Protein AF-A0A7D9LHK8-F1 (afdb_monomer_lite)

Radius of gyration: 22.28 Å; chains: 1; bounding box: 53×24×71 Å

Sequence (139 aa):
NGAINDTHYLIVIPRVFRAGTTHNIGINIFGRIPCDVGLRLFDPINRGVIRQAWGHFQPNEAGMLELQVPEGLYKPRVLATVCGKTTEKTVGYEALSKKIFIQTDKPIYKPGQKVLIRIIFVNSQLHADGKKVSSVTVQ

Organism: Paramuricea clavata (NCBI:txid317549)

pLDDT: mean 88.14, std 9.21, range [43.16, 96.94]

Foldseek 3Di:
DDDQAQPDKDWDDDQEDEAQDKDKIKIAGAHADKWKKKKFKDAPPPDDTDWMWMDIDGHPDIDITITGHHADGDFIKMWMATRNDIDIDTHHYDHFDWDKDKDWPDPDDDPPDDIDIDIFTAGPVRDGPPDDDPDDDDD

Structure (mmCIF, N/CA/C/O backbone):
data_AF-A0A7D9LHK8-F1
#
_entry.id   AF-A0A7D9LHK8-F1
#
loop_
_atom_site.group_PDB
_atom_site.id
_atom_site.type_symbol
_atom_site.label_atom_id
_atom_site.label_alt_id
_atom_site.label_comp_id
_atom_site.label_asym_id
_atom_site.label_entity_id
_atom_site.label_seq_id
_atom_site.pdbx_PDB_ins_code
_atom_site.Cartn_x
_atom_site.Cartn_y
_atom_site.Cartn_z
_atom_site.occupancy
_atom_site.B_iso_or_equiv
_atom_site.auth_seq_id
_atom_site.auth_comp_id
_atom_site.auth_asym_id
_atom_site.auth_atom_id
_atom_site.pdbx_PDB_model_num
ATOM 1 N N . ASN A 1 1 ? 3.287 11.366 -35.696 1.00 43.16 1 ASN A N 1
ATOM 2 C CA . ASN A 1 1 ? 3.802 9.978 -35.710 1.00 43.16 1 ASN A CA 1
ATOM 3 C C . ASN A 1 1 ? 5.059 9.894 -34.857 1.00 43.16 1 ASN A C 1
ATOM 5 O O . ASN A 1 1 ? 6.154 10.008 -35.387 1.00 43.16 1 ASN A O 1
ATOM 9 N N . GLY A 1 2 ? 4.915 9.794 -33.533 1.00 55.34 2 GLY A N 1
ATOM 10 C CA . GLY A 1 2 ? 6.058 9.571 -32.643 1.00 55.34 2 GLY A CA 1
ATOM 11 C C . GLY A 1 2 ? 6.346 8.077 -32.587 1.00 55.34 2 GLY A C 1
ATOM 12 O O . GLY A 1 2 ? 5.509 7.327 -32.095 1.00 55.34 2 GLY A O 1
ATOM 13 N N . ALA A 1 3 ? 7.469 7.638 -33.152 1.00 66.88 3 ALA A N 1
ATOM 14 C CA . ALA A 1 3 ? 7.872 6.241 -33.076 1.00 66.88 3 ALA A CA 1
ATOM 15 C C . ALA A 1 3 ? 8.131 5.850 -31.611 1.00 66.88 3 ALA A C 1
ATOM 17 O O . ALA A 1 3 ? 8.738 6.602 -30.843 1.00 66.88 3 ALA A O 1
ATOM 18 N N . ILE A 1 4 ? 7.645 4.675 -31.219 1.00 70.56 4 ILE A N 1
ATOM 19 C CA . ILE A 1 4 ? 7.893 4.113 -29.896 1.00 70.56 4 ILE A CA 1
ATOM 20 C C . ILE A 1 4 ? 9.352 3.630 -29.859 1.00 70.56 4 ILE A C 1
ATOM 22 O O . ILE A 1 4 ? 9.685 2.579 -30.395 1.00 70.56 4 ILE A O 1
ATOM 26 N N . ASN A 1 5 ? 10.225 4.447 -29.268 1.00 77.31 5 ASN A N 1
ATOM 27 C CA . ASN A 1 5 ? 11.650 4.152 -29.072 1.00 77.31 5 ASN A CA 1
ATOM 28 C C . ASN A 1 5 ? 11.918 3.345 -27.787 1.00 77.31 5 ASN A C 1
ATOM 30 O O . ASN A 1 5 ? 11.116 3.411 -26.855 1.00 77.31 5 ASN A O 1
ATOM 34 N N . ASP A 1 6 ? 13.109 2.736 -27.697 1.00 80.00 6 ASP A N 1
ATOM 35 C CA . ASP A 1 6 ? 13.638 1.936 -26.562 1.00 80.00 6 ASP A CA 1
ATOM 36 C C . ASP A 1 6 ? 13.743 2.685 -25.215 1.00 80.00 6 ASP A C 1
ATOM 38 O O . ASP A 1 6 ? 14.234 2.162 -24.220 1.00 80.00 6 ASP A O 1
ATOM 42 N N . THR A 1 7 ? 13.322 3.948 -25.169 1.00 80.25 7 THR A N 1
ATOM 43 C CA . THR A 1 7 ? 13.340 4.790 -23.968 1.00 80.25 7 THR A CA 1
ATOM 44 C C . THR A 1 7 ? 11.956 5.063 -23.400 1.00 80.25 7 THR A C 1
ATOM 46 O O . THR A 1 7 ? 11.856 5.721 -22.364 1.00 80.25 7 THR A O 1
ATOM 49 N N . HIS A 1 8 ? 10.894 4.652 -24.094 1.00 91.00 8 HIS A N 1
ATOM 50 C CA . HIS A 1 8 ? 9.538 4.840 -23.605 1.00 91.00 8 HIS A CA 1
ATOM 51 C C . HIS A 1 8 ? 9.172 3.720 -22.644 1.00 91.00 8 HIS A C 1
ATOM 53 O O . HIS A 1 8 ? 9.450 2.548 -22.878 1.00 91.00 8 HIS A O 1
ATOM 59 N N . TYR A 1 9 ? 8.493 4.095 -21.572 1.00 93.62 9 TYR A N 1
ATOM 60 C CA . TYR A 1 9 ? 7.978 3.161 -20.591 1.00 93.62 9 TYR A CA 1
ATOM 61 C C . TYR A 1 9 ? 6.685 3.706 -19.990 1.00 93.62 9 TYR A C 1
ATOM 63 O O . TYR A 1 9 ? 6.436 4.914 -19.981 1.00 93.62 9 TYR A O 1
ATOM 71 N N . LEU A 1 10 ? 5.872 2.802 -19.463 1.00 93.56 10 LEU A N 1
ATOM 72 C CA . LEU A 1 10 ? 4.670 3.089 -18.704 1.00 93.56 10 LEU A CA 1
ATOM 73 C C . LEU A 1 10 ? 4.768 2.373 -17.359 1.00 93.56 10 LEU A C 1
ATOM 75 O O . LEU A 1 10 ? 4.882 1.152 -17.303 1.00 93.56 10 LEU A O 1
ATOM 79 N N . ILE A 1 11 ? 4.696 3.141 -16.275 1.00 95.00 11 ILE A N 1
ATOM 80 C CA . ILE A 1 11 ? 4.581 2.605 -14.918 1.00 95.00 11 ILE A CA 1
ATOM 81 C C . ILE A 1 11 ? 3.302 3.159 -14.302 1.00 95.00 11 ILE A C 1
ATOM 83 O O . ILE A 1 11 ? 3.107 4.377 -14.232 1.00 95.00 11 ILE A O 1
ATOM 87 N N . VAL A 1 12 ? 2.437 2.263 -13.835 1.00 94.88 12 VAL A N 1
ATOM 88 C CA . VAL A 1 12 ? 1.156 2.612 -13.218 1.00 94.88 12 VAL A CA 1
ATOM 89 C C . VAL A 1 12 ? 1.239 2.370 -11.717 1.00 94.88 12 VAL A C 1
ATOM 91 O O . VAL A 1 12 ? 1.305 1.233 -11.260 1.00 94.88 12 VAL A O 1
ATOM 94 N N . ILE A 1 13 ? 1.222 3.459 -10.947 1.00 93.69 13 ILE A N 1
ATOM 95 C CA . ILE A 1 13 ? 1.307 3.459 -9.480 1.00 93.69 13 ILE A CA 1
ATOM 96 C C . ILE A 1 13 ? 0.022 4.082 -8.920 1.00 93.69 13 ILE A C 1
ATOM 98 O O . ILE A 1 13 ? -0.439 5.091 -9.469 1.00 93.69 13 ILE A O 1
ATOM 102 N N . PRO A 1 14 ? -0.558 3.542 -7.832 1.00 92.75 14 PRO A N 1
ATOM 103 C CA . PRO A 1 14 ? -1.688 4.177 -7.168 1.00 92.75 14 PRO A CA 1
ATOM 104 C C . PRO A 1 14 ? -1.317 5.571 -6.654 1.00 92.75 14 PRO A C 1
ATOM 106 O O . PRO A 1 14 ? -0.193 5.846 -6.240 1.00 92.75 14 PRO A O 1
ATOM 109 N N . ARG A 1 15 ? -2.303 6.469 -6.635 1.00 92.69 15 ARG A N 1
ATOM 110 C CA . ARG A 1 15 ? -2.119 7.825 -6.103 1.00 92.69 15 ARG A CA 1
ATOM 111 C C . ARG A 1 15 ? -1.863 7.830 -4.593 1.00 92.69 15 ARG A C 1
ATOM 113 O O . ARG A 1 15 ? -1.220 8.752 -4.100 1.00 92.69 15 ARG A O 1
ATOM 120 N N . VAL A 1 16 ? -2.392 6.842 -3.875 1.00 92.75 16 VAL A N 1
ATOM 121 C CA . VAL A 1 16 ? -2.327 6.732 -2.416 1.00 92.75 16 VAL A CA 1
ATOM 122 C C . VAL A 1 16 ? -1.906 5.317 -2.047 1.00 92.75 16 VAL A C 1
ATOM 124 O O . VAL A 1 16 ? -2.529 4.356 -2.492 1.00 92.75 16 VAL A O 1
ATOM 127 N N . PHE A 1 17 ? -0.874 5.197 -1.217 1.00 92.00 17 PHE A N 1
ATOM 128 C CA . PHE A 1 17 ? -0.473 3.938 -0.608 1.00 92.00 17 PHE A CA 1
ATOM 129 C C . PHE A 1 17 ? -1.056 3.789 0.790 1.00 92.00 17 PHE A C 1
ATOM 131 O O . PHE A 1 17 ? -1.027 4.720 1.593 1.00 92.00 17 PHE A O 1
ATOM 138 N N . ARG A 1 18 ? -1.532 2.583 1.096 1.00 89.00 18 ARG A N 1
ATOM 139 C CA . ARG A 1 18 ? -2.016 2.219 2.426 1.00 89.00 18 ARG A CA 1
ATOM 140 C C . ARG A 1 18 ? -0.946 1.472 3.198 1.00 89.00 18 ARG A C 1
ATOM 142 O O . ARG A 1 18 ? -0.328 0.543 2.678 1.00 89.00 18 ARG A O 1
ATOM 149 N N . ALA A 1 19 ? -0.745 1.866 4.442 1.00 88.62 19 ALA A N 1
ATOM 150 C CA . ALA A 1 19 ? 0.192 1.216 5.340 1.00 88.62 19 ALA A CA 1
ATOM 151 C C . ALA A 1 19 ? -0.101 -0.289 5.487 1.00 88.62 19 ALA A C 1
ATOM 153 O O . ALA A 1 19 ? -1.260 -0.697 5.581 1.00 88.62 19 ALA A O 1
ATOM 154 N N . GLY A 1 20 ? 0.949 -1.109 5.516 1.00 85.12 20 GLY A N 1
ATOM 155 C CA . GLY A 1 20 ? 0.853 -2.553 5.742 1.00 85.12 20 GLY A CA 1
ATOM 156 C C . GLY A 1 20 ? 0.295 -3.352 4.561 1.00 85.12 20 GLY A C 1
ATOM 157 O O . GLY A 1 20 ? -0.140 -4.484 4.752 1.00 85.12 20 GLY A O 1
ATOM 158 N N . THR A 1 21 ? 0.274 -2.787 3.350 1.00 87.38 21 THR A N 1
ATOM 159 C CA . THR A 1 21 ? -0.256 -3.463 2.153 1.00 87.38 21 THR A CA 1
ATOM 160 C C . THR A 1 21 ? 0.816 -3.677 1.088 1.00 87.38 21 THR A C 1
ATOM 162 O O . THR A 1 21 ? 1.759 -2.893 0.971 1.00 87.38 21 THR A O 1
ATOM 165 N N . THR A 1 22 ? 0.662 -4.738 0.298 1.00 91.25 22 THR A N 1
ATOM 166 C CA . THR A 1 22 ? 1.473 -5.003 -0.898 1.00 91.25 22 THR A CA 1
ATOM 167 C C . THR A 1 22 ? 0.693 -4.568 -2.132 1.00 91.25 22 THR A C 1
ATOM 169 O O . THR A 1 22 ? -0.491 -4.881 -2.250 1.00 91.25 22 THR A O 1
ATOM 172 N N . HIS A 1 23 ? 1.343 -3.833 -3.034 1.00 92.12 23 HIS A N 1
ATOM 173 C CA . HIS A 1 23 ? 0.743 -3.368 -4.283 1.00 92.12 23 HIS A CA 1
ATOM 174 C C . HIS A 1 23 ? 1.442 -3.984 -5.489 1.00 92.12 23 HIS A C 1
ATOM 176 O O . HIS A 1 23 ? 2.670 -3.984 -5.552 1.00 92.12 23 HIS A O 1
ATOM 182 N N . ASN A 1 24 ? 0.648 -4.401 -6.474 1.00 94.25 24 ASN A N 1
ATOM 183 C CA . ASN A 1 24 ? 1.138 -4.835 -7.778 1.00 94.25 24 ASN A CA 1
ATOM 184 C C . ASN A 1 24 ? 1.231 -3.613 -8.691 1.00 94.25 24 ASN A C 1
ATOM 186 O O . ASN A 1 24 ? 0.218 -3.021 -9.064 1.00 94.25 24 ASN A O 1
ATOM 190 N N . ILE A 1 25 ? 2.455 -3.206 -9.003 1.00 96.06 25 ILE A N 1
ATOM 191 C CA . ILE A 1 25 ? 2.751 -2.055 -9.849 1.00 96.06 25 ILE A CA 1
ATOM 192 C C . ILE A 1 25 ? 2.898 -2.537 -11.286 1.00 96.06 25 ILE A C 1
ATOM 194 O O . ILE A 1 25 ? 3.787 -3.334 -11.582 1.00 96.06 25 ILE A O 1
ATOM 198 N N . GLY A 1 26 ? 2.025 -2.051 -12.168 1.00 96.00 26 GLY A N 1
ATOM 199 C CA . GLY A 1 26 ? 2.046 -2.400 -13.586 1.00 96.00 26 GLY A CA 1
ATOM 200 C C . GLY A 1 26 ? 3.190 -1.700 -14.311 1.00 96.00 26 GLY A C 1
ATOM 201 O O . GLY A 1 26 ? 3.369 -0.487 -14.161 1.00 96.00 26 GLY A O 1
ATOM 202 N N . ILE A 1 27 ? 3.947 -2.463 -15.094 1.00 96.38 27 ILE A N 1
ATOM 203 C CA . ILE A 1 27 ? 5.123 -2.005 -15.835 1.00 96.38 27 ILE A CA 1
ATOM 204 C C . ILE A 1 27 ? 4.987 -2.447 -17.283 1.00 96.38 27 ILE A C 1
ATOM 206 O O . ILE A 1 27 ? 4.644 -3.590 -17.568 1.00 96.38 27 ILE A O 1
ATOM 210 N 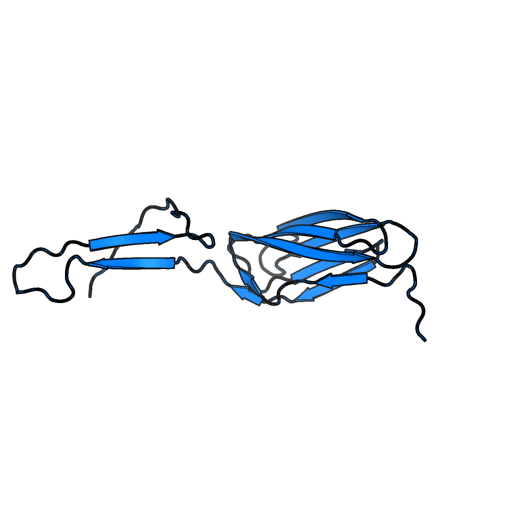N . ASN A 1 28 ? 5.282 -1.539 -18.201 1.00 95.06 28 ASN A N 1
ATOM 211 C CA . ASN A 1 28 ? 5.482 -1.862 -19.600 1.00 95.06 28 ASN A CA 1
ATOM 212 C C . ASN A 1 28 ? 6.666 -1.038 -20.101 1.00 95.06 28 ASN A C 1
ATOM 214 O O . ASN A 1 28 ? 6.646 0.192 -20.020 1.00 95.06 28 ASN A O 1
ATOM 218 N N . ILE A 1 29 ? 7.713 -1.712 -20.555 1.00 94.25 29 ILE A N 1
ATOM 219 C CA . ILE A 1 29 ? 8.822 -1.064 -21.251 1.00 94.25 29 ILE A CA 1
ATOM 220 C C . ILE A 1 29 ? 8.610 -1.266 -22.746 1.00 94.25 29 ILE A C 1
ATOM 222 O O . ILE A 1 29 ? 8.201 -2.340 -23.175 1.00 94.25 29 ILE A O 1
ATOM 226 N N . PHE A 1 30 ? 8.860 -0.239 -23.546 1.00 92.75 30 PHE A N 1
ATOM 227 C CA . PHE A 1 30 ? 8.625 -0.307 -24.980 1.00 92.75 30 PHE A CA 1
ATOM 228 C C . PHE A 1 30 ? 9.930 -0.312 -25.771 1.00 92.75 30 PHE A C 1
ATOM 230 O O . PHE A 1 30 ? 10.958 0.172 -25.301 1.00 92.75 30 PHE A O 1
ATOM 237 N N . GLY A 1 31 ? 9.864 -0.823 -27.000 1.00 89.44 31 GLY A N 1
ATOM 238 C CA . GLY A 1 31 ? 11.005 -0.897 -27.908 1.00 89.44 31 GLY A CA 1
ATOM 239 C C . GLY A 1 31 ? 11.457 -2.332 -28.147 1.00 89.44 31 GLY A C 1
ATOM 240 O O . GLY A 1 31 ? 10.622 -3.216 -28.335 1.00 89.44 31 GLY A O 1
ATOM 241 N N . ARG A 1 32 ? 12.771 -2.553 -28.199 1.00 90.00 32 ARG A N 1
ATOM 242 C CA . ARG A 1 32 ? 13.408 -3.816 -28.610 1.00 90.00 32 ARG A CA 1
ATOM 243 C C . ARG A 1 32 ? 14.417 -4.361 -27.606 1.00 90.00 32 ARG A C 1
ATOM 245 O O . ARG A 1 32 ? 14.812 -5.514 -27.733 1.00 90.00 32 ARG A O 1
ATOM 252 N N . ILE A 1 33 ? 14.839 -3.555 -26.633 1.00 90.56 33 ILE A N 1
ATOM 253 C CA . ILE A 1 33 ? 15.906 -3.919 -25.698 1.00 90.56 33 ILE A CA 1
ATOM 254 C C . ILE A 1 33 ? 15.300 -4.239 -24.325 1.00 90.56 33 ILE A C 1
ATOM 256 O O . ILE A 1 33 ? 14.701 -3.347 -23.721 1.00 90.56 33 ILE A O 1
ATOM 260 N N . PRO A 1 34 ? 15.446 -5.476 -23.815 1.00 93.38 34 PRO A N 1
ATOM 261 C CA . PRO A 1 34 ? 15.043 -5.800 -22.454 1.00 93.38 34 PRO A CA 1
ATOM 262 C C . PRO A 1 34 ? 15.936 -5.085 -21.443 1.00 93.38 34 PRO A C 1
ATOM 264 O O . PRO A 1 34 ? 17.119 -4.839 -21.694 1.00 93.38 34 PRO A O 1
ATOM 267 N N . CYS A 1 35 ? 15.377 -4.735 -20.289 1.00 93.12 35 CYS A N 1
ATOM 268 C CA . CYS A 1 35 ? 16.131 -4.013 -19.273 1.00 93.12 35 CYS A CA 1
ATOM 269 C C . CYS A 1 35 ? 15.563 -4.197 -17.865 1.00 93.12 35 CYS A C 1
ATOM 271 O O . CYS A 1 35 ? 14.432 -4.654 -17.672 1.00 93.12 35 CYS A O 1
ATOM 273 N N . ASP A 1 36 ? 16.361 -3.789 -16.880 1.00 95.50 36 ASP A N 1
ATOM 274 C CA . ASP A 1 36 ? 15.958 -3.812 -15.482 1.00 95.50 36 ASP A CA 1
ATOM 275 C C . ASP A 1 36 ? 15.104 -2.597 -15.120 1.00 95.50 36 ASP A C 1
ATOM 277 O O . ASP A 1 36 ? 15.398 -1.446 -15.478 1.00 95.50 36 ASP A O 1
ATOM 281 N N . VAL A 1 37 ? 14.057 -2.874 -14.347 1.00 96.56 37 VAL A N 1
ATOM 282 C CA . VAL A 1 37 ? 13.195 -1.877 -13.724 1.00 96.56 37 VAL A CA 1
ATOM 283 C C . VAL A 1 37 ? 13.253 -2.052 -12.214 1.00 96.56 37 VAL A C 1
ATOM 285 O O . VAL A 1 37 ? 13.014 -3.138 -11.690 1.00 96.56 37 VAL A O 1
ATOM 288 N N . GLY A 1 38 ? 13.559 -0.965 -11.514 1.00 95.75 38 GLY A N 1
ATOM 289 C CA . GLY A 1 38 ? 13.610 -0.882 -10.062 1.00 95.75 38 GLY A CA 1
ATOM 290 C C . GLY A 1 38 ? 12.642 0.162 -9.524 1.00 95.75 38 GLY A C 1
ATOM 291 O O . GLY A 1 38 ? 12.553 1.270 -10.044 1.00 95.75 38 GLY A O 1
ATOM 292 N N . LEU A 1 39 ? 11.945 -0.161 -8.443 1.00 95.81 39 LEU A N 1
ATOM 293 C CA . LEU A 1 39 ? 11.115 0.756 -7.673 1.00 95.81 39 LEU A CA 1
ATOM 294 C C . LEU A 1 39 ? 11.689 0.865 -6.269 1.00 95.81 39 LEU A C 1
ATOM 296 O O . LEU A 1 39 ? 11.918 -0.143 -5.606 1.00 95.81 39 LEU A O 1
ATOM 300 N N . ARG A 1 40 ? 11.889 2.092 -5.794 1.00 94.06 40 ARG A N 1
ATOM 301 C CA . ARG A 1 40 ? 12.308 2.378 -4.420 1.00 94.06 40 ARG A CA 1
ATOM 302 C C . ARG A 1 40 ? 11.281 3.276 -3.754 1.00 94.06 40 ARG A C 1
ATOM 304 O O . ARG A 1 40 ? 10.984 4.357 -4.254 1.00 94.06 40 ARG A O 1
ATOM 311 N N . LEU A 1 41 ? 10.760 2.829 -2.6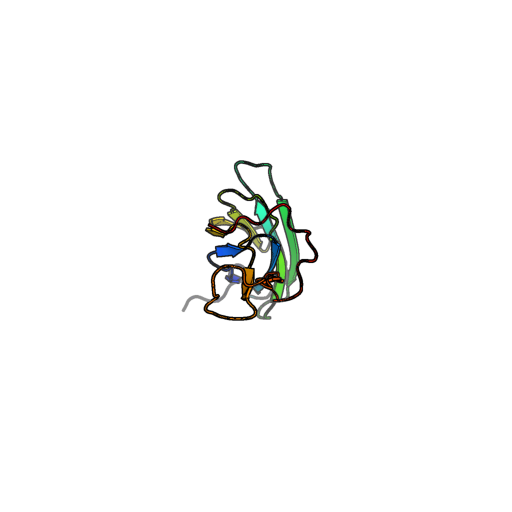20 1.00 93.38 41 LEU A N 1
ATOM 312 C CA . LEU A 1 41 ? 9.895 3.606 -1.742 1.00 93.38 41 LEU A CA 1
ATOM 313 C C . LEU A 1 41 ? 10.757 4.225 -0.645 1.00 93.38 41 LEU A C 1
ATOM 315 O O . LEU A 1 41 ? 11.406 3.496 0.112 1.00 93.38 41 LEU A O 1
ATOM 319 N N . PHE A 1 42 ? 10.767 5.550 -0.554 1.00 89.12 42 PHE A N 1
ATOM 320 C CA . PHE A 1 42 ? 11.553 6.265 0.445 1.00 89.12 42 PHE A CA 1
ATOM 321 C C . PHE A 1 42 ? 10.719 7.317 1.174 1.00 89.12 42 PHE A C 1
ATOM 323 O O . PHE A 1 42 ? 9.792 7.906 0.610 1.00 89.12 42 PHE A O 1
ATOM 330 N N . ASP A 1 43 ? 11.058 7.534 2.440 1.00 88.06 43 ASP A N 1
ATOM 331 C CA . ASP A 1 43 ? 10.521 8.607 3.271 1.00 88.06 43 ASP A CA 1
ATOM 332 C C . ASP A 1 43 ? 11.628 9.653 3.451 1.00 88.06 43 ASP A C 1
ATOM 334 O O . ASP A 1 43 ? 12.674 9.339 4.030 1.00 88.06 43 ASP A O 1
ATOM 338 N N . PRO A 1 44 ? 11.450 10.883 2.941 1.00 80.44 44 PRO A N 1
ATOM 339 C CA . PRO A 1 44 ? 12.483 11.909 3.024 1.00 80.44 44 PRO A CA 1
ATOM 340 C C . PRO A 1 44 ? 12.775 12.368 4.462 1.00 80.44 44 PRO A C 1
ATOM 342 O O . PRO A 1 44 ? 13.804 12.997 4.687 1.00 80.44 44 PRO A O 1
ATOM 345 N N . ILE A 1 45 ? 11.892 12.081 5.422 1.00 79.12 45 ILE A N 1
ATOM 346 C CA . ILE A 1 45 ? 11.979 12.559 6.806 1.00 79.12 45 ILE A CA 1
ATOM 347 C C . ILE A 1 45 ? 12.433 11.437 7.751 1.00 79.12 45 ILE A C 1
ATOM 349 O O . ILE A 1 45 ? 13.317 11.661 8.575 1.00 79.12 45 ILE A O 1
ATOM 353 N N . ASN A 1 46 ? 11.899 10.219 7.609 1.00 69.62 46 ASN A N 1
ATOM 354 C CA . ASN A 1 46 ? 12.085 9.127 8.580 1.00 69.62 46 ASN A CA 1
ATOM 355 C C . ASN A 1 46 ? 13.026 7.985 8.137 1.00 69.62 46 ASN A C 1
ATOM 357 O O . ASN A 1 46 ? 12.803 6.843 8.534 1.00 69.62 46 ASN A O 1
ATOM 361 N N . ARG A 1 47 ? 14.135 8.288 7.440 1.00 63.28 47 ARG A N 1
ATOM 362 C CA . ARG A 1 47 ? 15.236 7.367 7.030 1.00 63.28 47 ARG A CA 1
ATOM 363 C C . ARG A 1 47 ? 15.086 6.737 5.633 1.00 63.28 47 ARG A C 1
ATOM 365 O O . ARG A 1 47 ? 14.580 5.630 5.497 1.00 63.28 47 ARG A O 1
ATOM 372 N N . GLY A 1 48 ? 15.711 7.365 4.635 1.00 67.31 48 GLY A N 1
ATOM 373 C CA . GLY A 1 48 ? 16.256 6.693 3.441 1.00 67.31 48 GLY A CA 1
ATOM 374 C C . GLY A 1 48 ? 15.301 5.781 2.651 1.00 67.31 48 GLY A C 1
ATOM 375 O O . GLY A 1 48 ? 14.082 5.915 2.706 1.00 67.31 48 GLY A O 1
ATOM 376 N N . VAL A 1 49 ? 15.865 4.867 1.850 1.00 65.94 49 VAL A N 1
ATOM 377 C CA . VAL A 1 49 ? 15.092 3.857 1.101 1.00 65.94 49 VAL A CA 1
ATOM 378 C C . VAL A 1 49 ? 14.561 2.814 2.080 1.00 65.94 49 VAL A C 1
ATOM 380 O O . VAL A 1 49 ? 15.336 2.159 2.770 1.00 65.94 49 VAL A O 1
ATOM 383 N N . ILE A 1 50 ? 13.243 2.634 2.114 1.00 80.12 50 ILE A N 1
ATOM 384 C CA . ILE A 1 50 ? 12.575 1.778 3.101 1.00 80.12 50 ILE A CA 1
ATOM 385 C C . ILE A 1 50 ? 12.231 0.424 2.490 1.00 80.12 50 ILE A C 1
ATOM 387 O O . ILE A 1 50 ? 12.394 -0.622 3.127 1.00 80.12 50 ILE A O 1
ATOM 391 N N . ARG A 1 51 ? 11.763 0.430 1.240 1.00 88.44 51 ARG A N 1
ATOM 392 C CA . ARG A 1 51 ? 11.452 -0.782 0.479 1.00 88.44 51 ARG A CA 1
ATOM 393 C C . ARG A 1 51 ? 11.853 -0.630 -0.974 1.00 88.44 51 ARG A C 1
ATOM 395 O O . ARG A 1 51 ? 11.880 0.477 -1.510 1.00 88.44 51 ARG A O 1
ATOM 402 N N . GLN A 1 52 ? 12.167 -1.761 -1.593 1.00 92.81 52 GLN A N 1
ATOM 403 C CA . GLN A 1 52 ? 12.553 -1.825 -2.990 1.00 92.81 52 GLN A CA 1
ATOM 404 C C . GLN A 1 52 ? 11.991 -3.072 -3.665 1.00 92.81 52 GLN A C 1
ATOM 406 O O . GLN A 1 52 ? 11.832 -4.102 -3.013 1.00 92.81 52 GLN A O 1
ATOM 411 N N . ALA A 1 53 ? 11.728 -2.961 -4.960 1.00 94.69 53 ALA A N 1
ATOM 412 C CA . ALA A 1 53 ? 11.315 -4.047 -5.836 1.00 94.69 53 ALA A CA 1
ATOM 413 C C . ALA A 1 53 ? 12.062 -3.906 -7.162 1.00 94.69 53 ALA A C 1
ATOM 415 O O . ALA A 1 53 ? 12.245 -2.786 -7.633 1.00 94.69 53 ALA A O 1
ATOM 416 N N . TRP A 1 54 ? 12.510 -5.012 -7.746 1.00 95.94 54 TRP A N 1
ATOM 417 C CA . TRP A 1 54 ? 13.300 -5.009 -8.975 1.00 95.94 54 TRP A CA 1
ATOM 418 C C . TRP A 1 54 ? 12.920 -6.202 -9.842 1.00 95.94 54 TRP A C 1
ATOM 420 O O . TRP A 1 54 ? 12.536 -7.246 -9.316 1.00 95.94 54 TRP A O 1
ATOM 430 N N . GLY A 1 55 ? 13.042 -6.051 -11.155 1.00 95.75 55 GLY A N 1
ATOM 431 C CA . GLY A 1 55 ? 12.809 -7.131 -12.103 1.00 95.75 55 GLY A CA 1
ATOM 432 C C . GLY A 1 55 ? 13.386 -6.818 -13.474 1.00 95.75 55 GLY A C 1
ATOM 433 O O . GLY A 1 55 ? 13.583 -5.653 -13.822 1.00 95.75 55 GLY A O 1
ATOM 434 N N . HIS A 1 56 ? 13.640 -7.876 -14.235 1.00 95.94 56 HIS A N 1
ATOM 435 C CA . HIS A 1 56 ? 14.062 -7.798 -15.625 1.00 95.94 56 HIS A CA 1
ATOM 436 C C . HIS A 1 56 ? 12.839 -7.967 -16.525 1.00 95.94 56 HIS A C 1
ATOM 438 O O . HIS A 1 56 ? 12.100 -8.941 -16.371 1.00 95.94 56 HIS A O 1
ATOM 444 N N . PHE A 1 57 ? 12.608 -7.025 -17.438 1.00 95.25 57 PHE A N 1
ATOM 445 C CA . PHE A 1 57 ? 11.401 -6.997 -18.263 1.00 95.25 57 PHE A CA 1
ATOM 446 C C . PHE A 1 57 ? 11.735 -7.116 -19.746 1.00 95.25 57 PHE A C 1
ATOM 448 O O . PHE A 1 57 ? 12.741 -6.578 -20.212 1.00 95.25 57 PHE A O 1
ATOM 455 N N . GLN A 1 58 ? 10.864 -7.813 -20.478 1.00 94.69 58 GLN A N 1
ATOM 456 C CA . GLN A 1 58 ? 10.894 -7.862 -21.935 1.00 94.69 58 GLN A CA 1
ATOM 457 C C . GLN A 1 58 ? 10.083 -6.695 -22.528 1.00 94.69 58 GLN A C 1
ATOM 459 O O . GLN A 1 58 ? 9.070 -6.290 -21.947 1.00 94.69 58 GLN A O 1
ATOM 464 N N . PRO A 1 59 ? 10.502 -6.133 -23.674 1.00 94.31 59 PRO A N 1
ATOM 465 C CA . PRO A 1 59 ? 9.775 -5.058 -24.336 1.00 94.31 59 PRO A CA 1
ATOM 466 C C . PRO A 1 59 ? 8.394 -5.469 -24.835 1.00 94.31 59 PRO A C 1
ATOM 468 O O . PRO A 1 59 ? 8.223 -6.529 -25.428 1.00 94.31 59 PRO A O 1
ATOM 471 N N . ASN A 1 60 ? 7.432 -4.557 -24.700 1.00 91.75 60 ASN A N 1
ATOM 472 C CA . ASN A 1 60 ? 6.048 -4.683 -25.163 1.00 91.75 60 ASN A CA 1
ATOM 473 C C . ASN A 1 60 ? 5.249 -5.799 -24.466 1.00 91.75 60 ASN A C 1
ATOM 475 O O . ASN A 1 60 ? 4.155 -6.145 -24.911 1.00 91.75 60 ASN A O 1
ATOM 479 N N . GLU A 1 61 ? 5.756 -6.310 -23.345 1.00 93.44 61 GLU A N 1
ATOM 480 C CA . GLU A 1 61 ? 5.064 -7.260 -22.483 1.00 93.44 61 GLU A CA 1
ATOM 481 C C . GLU A 1 61 ? 4.575 -6.573 -21.205 1.00 93.44 61 GLU A C 1
ATOM 483 O O . GLU A 1 61 ? 5.214 -5.670 -20.657 1.00 93.44 61 GLU A O 1
ATOM 488 N N . ALA A 1 62 ? 3.403 -6.992 -20.728 1.00 93.81 62 ALA A N 1
ATOM 489 C CA . ALA A 1 62 ? 2.868 -6.506 -19.466 1.00 93.81 62 ALA A CA 1
ATOM 490 C C . ALA A 1 62 ? 3.597 -7.184 -18.300 1.00 93.81 62 ALA A C 1
ATOM 492 O O . ALA A 1 62 ? 3.530 -8.399 -18.127 1.00 93.81 62 ALA A O 1
ATOM 493 N N . GLY A 1 63 ? 4.262 -6.375 -17.484 1.00 95.06 63 GLY A N 1
ATOM 494 C CA . GLY A 1 63 ? 4.990 -6.797 -16.300 1.00 95.06 63 GLY A CA 1
ATOM 495 C C . GLY A 1 63 ? 4.367 -6.284 -15.005 1.00 95.06 63 GLY A C 1
ATOM 496 O O . GLY A 1 63 ? 3.595 -5.320 -14.995 1.00 95.06 63 GLY A O 1
ATOM 497 N N . MET A 1 64 ? 4.732 -6.913 -13.888 1.00 96.00 64 MET A N 1
ATOM 498 C CA . MET A 1 64 ? 4.343 -6.472 -12.549 1.00 96.00 64 MET A CA 1
ATOM 499 C C . MET A 1 64 ? 5.532 -6.505 -11.587 1.00 96.00 64 MET A C 1
ATOM 501 O O . MET A 1 64 ? 6.358 -7.412 -11.646 1.00 96.00 64 MET A O 1
ATOM 505 N N . LEU A 1 65 ? 5.586 -5.534 -10.674 1.00 95.94 65 LEU A N 1
ATOM 506 C CA . LEU A 1 65 ? 6.436 -5.580 -9.482 1.00 95.94 65 LEU A CA 1
ATOM 507 C C . LEU A 1 65 ? 5.587 -5.480 -8.223 1.00 95.94 65 LEU A C 1
ATOM 509 O O . LEU A 1 65 ? 4.737 -4.598 -8.107 1.00 95.94 65 LEU A O 1
ATOM 513 N N . GLU A 1 66 ? 5.869 -6.345 -7.256 1.00 95.56 66 GLU A N 1
ATOM 514 C CA . GLU A 1 66 ? 5.255 -6.269 -5.937 1.00 95.56 66 GLU A CA 1
ATOM 515 C C . GLU A 1 66 ? 6.034 -5.305 -5.044 1.00 95.56 66 GLU A C 1
ATOM 517 O O . GLU A 1 66 ? 7.219 -5.497 -4.769 1.00 95.56 66 GLU A O 1
ATOM 522 N N . LEU A 1 67 ? 5.360 -4.263 -4.562 1.00 94.56 67 LEU A N 1
ATOM 523 C CA . LEU A 1 67 ? 5.934 -3.287 -3.647 1.00 94.56 67 LEU A CA 1
ATOM 524 C C . LEU A 1 67 ? 5.193 -3.318 -2.310 1.00 94.56 67 LEU A C 1
ATOM 526 O O . LEU A 1 67 ? 4.020 -2.947 -2.217 1.00 94.56 67 LEU A O 1
ATOM 530 N N . GLN A 1 68 ? 5.898 -3.730 -1.257 1.00 91.94 68 GLN A N 1
ATOM 531 C CA . GLN A 1 68 ? 5.387 -3.685 0.111 1.00 91.94 68 GLN A CA 1
ATOM 532 C C . GLN A 1 68 ? 5.455 -2.256 0.663 1.00 91.94 68 GLN A C 1
ATOM 534 O O . GLN A 1 68 ? 6.506 -1.614 0.630 1.00 91.94 68 GLN A O 1
ATOM 539 N N . VAL A 1 69 ? 4.350 -1.779 1.233 1.00 91.38 69 VAL A N 1
ATOM 540 C CA . VAL A 1 69 ? 4.253 -0.468 1.881 1.00 91.38 69 VAL A CA 1
ATOM 541 C C . VAL A 1 69 ? 4.265 -0.655 3.403 1.00 91.38 69 VAL A C 1
ATOM 543 O O . VAL A 1 69 ? 3.307 -1.196 3.958 1.00 91.38 69 VAL A O 1
ATOM 546 N N . PRO A 1 70 ? 5.313 -0.208 4.111 1.00 88.31 70 PRO A N 1
ATOM 547 C CA . PRO A 1 70 ? 5.386 -0.322 5.564 1.00 88.31 70 PRO A CA 1
ATOM 548 C C . PRO A 1 70 ? 4.513 0.709 6.298 1.00 88.31 70 PRO A C 1
ATOM 550 O O . PRO A 1 70 ? 3.990 1.674 5.730 1.00 88.31 70 PRO A O 1
ATOM 553 N N . GLU A 1 71 ? 4.340 0.478 7.597 1.00 86.44 71 GLU A N 1
ATOM 554 C CA . GLU A 1 71 ? 3.709 1.422 8.521 1.00 86.44 71 GLU A CA 1
ATOM 555 C C . GLU A 1 71 ? 4.680 2.553 8.913 1.00 86.44 71 GLU A C 1
ATOM 557 O O . GLU A 1 71 ? 5.896 2.374 8.878 1.00 86.44 71 GLU A O 1
ATOM 562 N N . GLY A 1 72 ? 4.143 3.718 9.293 1.00 84.12 72 GLY A N 1
ATOM 563 C CA . GLY A 1 72 ? 4.926 4.837 9.831 1.00 84.12 72 GLY A CA 1
ATOM 564 C C . GLY A 1 72 ? 5.574 5.769 8.801 1.00 84.12 72 GLY A C 1
ATOM 565 O O . GLY A 1 72 ? 6.487 6.507 9.162 1.00 84.12 72 GLY A O 1
ATOM 566 N N . LEU A 1 73 ? 5.120 5.761 7.542 1.00 87.19 73 LEU A N 1
ATOM 567 C CA . LEU A 1 73 ? 5.632 6.687 6.525 1.00 87.19 73 LEU A CA 1
ATOM 568 C C . LEU A 1 73 ? 5.038 8.090 6.681 1.00 87.19 73 LEU A C 1
ATOM 570 O O . LEU A 1 73 ? 3.866 8.263 7.013 1.00 87.19 73 LEU A O 1
ATOM 574 N N . TYR A 1 74 ? 5.828 9.102 6.351 1.00 85.88 74 TYR A N 1
ATOM 575 C CA . TYR A 1 74 ? 5.423 10.495 6.319 1.00 85.88 74 TYR A CA 1
ATOM 576 C C . TYR A 1 74 ? 5.807 11.130 4.974 1.00 85.88 74 TYR A C 1
ATOM 578 O O . TYR A 1 74 ? 6.969 11.374 4.676 1.00 85.88 74 TYR A O 1
ATOM 586 N N . LYS A 1 75 ? 4.796 11.401 4.134 1.00 87.44 75 LYS A N 1
ATOM 587 C CA . LYS A 1 75 ? 4.946 11.923 2.755 1.00 87.44 75 LYS A CA 1
ATOM 588 C C . LYS A 1 75 ? 5.925 11.104 1.882 1.00 87.44 75 LYS A C 1
ATOM 590 O O . LYS A 1 75 ? 6.904 11.660 1.374 1.00 87.44 75 LYS A O 1
ATOM 595 N N . PRO A 1 76 ? 5.669 9.799 1.680 1.00 91.69 76 PRO A N 1
ATOM 596 C CA . PRO A 1 76 ? 6.564 8.944 0.916 1.00 91.69 76 PRO A CA 1
ATOM 597 C C . PRO A 1 76 ? 6.629 9.325 -0.564 1.00 91.69 76 PRO A C 1
ATOM 599 O O . PRO A 1 76 ? 5.706 9.905 -1.147 1.00 91.69 76 PRO A O 1
ATOM 602 N N . ARG A 1 77 ? 7.739 8.938 -1.185 1.00 92.62 77 ARG A N 1
ATOM 603 C CA . ARG A 1 77 ? 8.001 9.130 -2.608 1.00 92.62 77 ARG A CA 1
ATOM 604 C C . ARG A 1 77 ? 8.472 7.825 -3.234 1.00 92.62 77 ARG A C 1
ATOM 606 O O . ARG A 1 77 ? 9.114 7.002 -2.577 1.00 92.62 77 ARG A O 1
ATOM 613 N N . VAL A 1 78 ? 8.135 7.640 -4.506 1.00 94.81 78 VAL A N 1
ATOM 614 C CA . VAL A 1 78 ? 8.582 6.494 -5.299 1.00 94.81 78 VAL A CA 1
ATOM 615 C C . VAL A 1 78 ? 9.609 6.956 -6.309 1.00 94.81 78 VAL A C 1
ATOM 617 O O . VAL A 1 78 ? 9.355 7.871 -7.088 1.00 94.81 78 VAL A O 1
ATOM 620 N N . LEU A 1 79 ? 10.752 6.288 -6.307 1.00 94.38 79 LEU A N 1
ATOM 621 C CA . LEU A 1 79 ? 11.811 6.462 -7.279 1.00 94.38 79 LEU A CA 1
ATOM 622 C C . LEU A 1 79 ? 11.826 5.240 -8.200 1.00 94.38 79 LEU A C 1
ATOM 624 O O . LEU A 1 79 ? 12.158 4.138 -7.763 1.00 94.38 79 LEU A O 1
ATOM 628 N N . ALA A 1 80 ? 11.431 5.437 -9.452 1.00 95.06 80 ALA A N 1
ATOM 629 C CA . ALA A 1 80 ? 11.426 4.414 -10.484 1.00 95.06 80 ALA A CA 1
ATOM 630 C C . ALA A 1 80 ? 12.681 4.545 -11.347 1.00 95.06 80 ALA A C 1
ATOM 632 O O . ALA A 1 80 ? 12.914 5.594 -11.942 1.00 95.06 80 ALA A O 1
ATOM 633 N N . THR A 1 81 ? 13.486 3.493 -11.415 1.00 95.44 81 THR A N 1
ATOM 634 C CA . THR A 1 81 ? 14.667 3.399 -12.270 1.00 95.44 81 THR A CA 1
ATOM 635 C C . THR A 1 81 ? 14.368 2.413 -13.395 1.00 95.44 81 THR A C 1
ATOM 637 O O . THR A 1 81 ? 14.177 1.236 -13.130 1.00 95.44 81 THR A O 1
ATOM 640 N N . VAL A 1 82 ? 14.310 2.886 -14.638 1.00 94.50 82 VAL A N 1
ATOM 641 C CA . VAL A 1 82 ? 14.013 2.104 -15.847 1.00 94.50 82 VAL A CA 1
ATOM 642 C C . VAL A 1 82 ? 15.197 2.208 -16.795 1.00 94.50 82 VAL A C 1
ATOM 644 O O . VAL A 1 82 ? 15.539 3.310 -17.227 1.00 94.50 82 VAL A O 1
ATOM 647 N N . CYS A 1 83 ? 15.842 1.082 -17.101 1.00 90.94 83 CYS A N 1
ATOM 648 C CA . CYS A 1 83 ? 17.014 1.026 -17.981 1.00 90.94 83 CYS A CA 1
ATOM 649 C C . CYS A 1 83 ? 18.093 2.081 -17.621 1.00 90.94 83 CYS A C 1
ATOM 651 O O . CYS A 1 83 ? 18.623 2.782 -18.483 1.00 90.94 83 CYS A O 1
ATOM 653 N N . GLY A 1 84 ? 18.355 2.279 -16.324 1.00 89.00 84 GLY A N 1
ATOM 654 C CA . GLY A 1 84 ? 19.312 3.275 -15.816 1.00 89.00 84 GLY A CA 1
ATOM 655 C C . GLY A 1 84 ? 18.795 4.721 -15.731 1.00 89.00 84 GLY A C 1
ATOM 656 O O . GLY A 1 84 ? 19.426 5.551 -15.078 1.00 89.00 84 GLY A O 1
ATOM 657 N N . LYS A 1 85 ? 17.627 5.044 -16.302 1.00 91.25 85 LYS A N 1
ATOM 658 C CA . LYS A 1 85 ? 16.983 6.359 -16.146 1.00 91.25 85 LYS A CA 1
ATOM 659 C C . LYS A 1 85 ? 16.086 6.369 -14.926 1.00 91.25 85 LYS A C 1
ATOM 661 O O . LYS A 1 85 ? 15.277 5.471 -14.742 1.00 91.25 85 LYS A O 1
ATOM 666 N N . THR A 1 86 ? 16.203 7.400 -14.101 1.00 92.81 86 THR A N 1
ATOM 667 C CA . THR A 1 86 ? 15.448 7.487 -12.851 1.00 92.81 86 THR A CA 1
ATOM 668 C C . THR A 1 86 ? 14.411 8.604 -12.902 1.00 92.81 86 THR A C 1
ATOM 670 O O . THR A 1 86 ? 14.674 9.688 -13.415 1.00 92.81 86 THR A O 1
ATOM 673 N N . THR A 1 87 ? 13.216 8.343 -12.380 1.00 93.31 87 THR A N 1
ATOM 674 C CA . THR A 1 87 ? 12.116 9.303 -12.273 1.00 93.31 87 THR A CA 1
ATOM 675 C C . THR A 1 87 ? 11.452 9.176 -10.912 1.00 93.31 87 THR A C 1
ATOM 677 O O . THR A 1 87 ? 11.274 8.081 -10.384 1.00 93.31 87 THR A O 1
ATOM 680 N N . GLU A 1 88 ? 11.103 10.314 -10.328 1.00 93.00 88 GLU A N 1
ATOM 681 C CA . GLU A 1 88 ? 10.536 10.407 -8.989 1.00 93.00 88 GLU A CA 1
ATOM 682 C C . GLU A 1 88 ? 9.063 10.813 -9.053 1.00 93.00 88 GLU A C 1
ATOM 684 O O . GLU A 1 88 ? 8.670 11.653 -9.865 1.00 93.00 88 GLU A O 1
ATOM 689 N N . LYS A 1 89 ? 8.241 10.240 -8.171 1.00 92.56 89 LYS A N 1
ATOM 690 C CA . LYS A 1 89 ? 6.839 10.621 -8.013 1.00 92.56 89 LYS A CA 1
ATOM 691 C C . LYS A 1 89 ? 6.425 10.650 -6.548 1.00 92.56 89 LYS A C 1
ATOM 693 O O . LYS A 1 89 ? 6.601 9.678 -5.814 1.00 92.56 89 LYS A O 1
ATOM 698 N N . THR A 1 90 ? 5.814 11.757 -6.139 1.00 92.31 90 THR A N 1
ATOM 699 C CA . THR A 1 90 ? 5.172 11.881 -4.826 1.00 92.31 90 THR A CA 1
ATOM 700 C C . THR A 1 90 ? 3.856 11.116 -4.815 1.00 92.31 90 THR A C 1
ATOM 702 O O . THR A 1 90 ? 3.057 11.227 -5.749 1.00 92.31 90 THR A O 1
ATOM 705 N N . VAL A 1 91 ? 3.615 10.373 -3.740 1.00 93.44 91 VAL A N 1
ATOM 706 C CA . VAL A 1 91 ? 2.394 9.591 -3.537 1.00 93.44 91 VAL A CA 1
ATOM 707 C C . VAL A 1 91 ? 1.768 9.945 -2.192 1.00 93.44 91 VAL A C 1
ATOM 709 O O . VAL A 1 91 ? 2.450 10.325 -1.241 1.00 93.44 91 VAL A O 1
ATOM 712 N N . GLY A 1 92 ? 0.443 9.858 -2.118 1.00 93.44 92 GLY A N 1
ATOM 713 C CA . GLY A 1 92 ? -0.272 9.960 -0.854 1.00 93.44 92 GLY A CA 1
ATOM 714 C C . GLY A 1 92 ? 0.021 8.752 0.031 1.00 93.44 92 GLY A C 1
ATOM 715 O O . GLY A 1 92 ? 0.344 7.670 -0.461 1.00 93.44 92 GLY A O 1
ATOM 716 N N . TYR A 1 93 ? -0.132 8.933 1.337 1.00 91.81 93 TYR A N 1
ATOM 717 C CA . TYR A 1 93 ? 0.005 7.859 2.307 1.00 91.81 93 TYR A CA 1
ATOM 718 C C . TYR A 1 93 ? -1.139 7.896 3.302 1.00 91.81 93 TYR A C 1
ATOM 720 O O . TYR A 1 93 ? -1.383 8.918 3.941 1.00 91.81 93 TYR A O 1
ATOM 728 N N . GLU A 1 94 ? -1.820 6.768 3.426 1.00 90.50 94 GLU A N 1
ATOM 729 C CA . GLU A 1 94 ? -2.824 6.524 4.446 1.00 90.50 94 GLU A CA 1
ATOM 730 C C . GLU A 1 94 ? -2.223 5.587 5.489 1.00 90.50 94 GLU A C 1
ATOM 732 O O . GLU A 1 94 ? -1.876 4.437 5.195 1.00 90.50 94 GLU A O 1
ATOM 737 N N . ALA A 1 95 ? -2.115 6.089 6.720 1.00 82.50 95 ALA A N 1
ATOM 738 C CA . ALA A 1 95 ? -1.787 5.261 7.869 1.00 82.50 95 ALA A CA 1
ATOM 739 C C . ALA A 1 95 ? -2.808 4.122 8.010 1.00 82.50 95 ALA A C 1
ATOM 741 O O . ALA A 1 95 ? -3.938 4.214 7.519 1.00 82.50 95 ALA A O 1
ATOM 742 N N . LEU A 1 96 ? -2.405 3.041 8.680 1.00 74.12 96 LEU A N 1
ATOM 743 C CA . LEU A 1 96 ? -3.231 1.847 8.816 1.00 74.12 96 LEU A CA 1
ATOM 744 C C . LEU A 1 96 ? -4.567 2.215 9.477 1.00 74.12 96 LEU A C 1
ATOM 746 O O . LEU A 1 96 ? -4.631 2.448 10.684 1.00 74.12 96 LEU A O 1
ATOM 750 N N . SER A 1 97 ? -5.644 2.227 8.691 1.00 66.88 97 SER A N 1
ATOM 751 C CA . SER A 1 97 ? -6.998 2.280 9.228 1.00 66.88 97 SER A CA 1
ATOM 752 C C . SER A 1 97 ? -7.394 0.865 9.625 1.00 66.88 97 SER A C 1
ATOM 754 O O . SER A 1 97 ? -7.692 0.007 8.793 1.00 66.88 97 SER A O 1
ATOM 756 N N . LYS A 1 98 ? -7.347 0.590 10.929 1.00 71.81 98 LYS A N 1
ATOM 757 C CA . LYS A 1 98 ? -7.915 -0.647 11.463 1.00 71.81 98 LYS A CA 1
ATOM 758 C C . LYS A 1 98 ? -9.417 -0.621 11.207 1.00 71.81 98 LYS A C 1
ATOM 760 O O . LYS A 1 98 ? -10.090 0.342 11.571 1.00 71.81 98 LYS A O 1
ATOM 765 N N . LYS A 1 99 ? -9.944 -1.677 10.593 1.00 83.12 99 LYS A N 1
ATOM 766 C CA . LYS A 1 99 ? -11.387 -1.851 10.438 1.00 83.12 99 LYS A CA 1
ATOM 767 C C . LYS A 1 99 ? -11.906 -2.556 11.682 1.00 83.12 99 LYS A C 1
ATOM 769 O O . LYS A 1 99 ? -11.575 -3.718 11.923 1.00 83.12 99 LYS A O 1
ATOM 774 N N . ILE A 1 100 ? -12.673 -1.821 12.477 1.00 86.81 100 ILE A N 1
ATOM 775 C CA . ILE A 1 100 ? -13.244 -2.294 13.736 1.00 86.81 100 ILE A CA 1
ATOM 776 C C . ILE A 1 100 ? -14.753 -2.351 13.565 1.00 86.81 100 ILE A C 1
ATOM 778 O O . ILE A 1 100 ? -15.377 -1.354 13.209 1.00 86.81 100 ILE A O 1
ATOM 782 N N . PHE A 1 101 ? -15.329 -3.514 13.843 1.00 89.50 101 PHE A N 1
ATOM 783 C CA . PHE A 1 101 ? -16.771 -3.701 13.895 1.00 89.50 101 PHE A CA 1
ATOM 784 C C . PHE A 1 101 ? -17.169 -4.036 15.324 1.00 89.50 101 PHE A C 1
ATOM 786 O O . PHE A 1 101 ? -16.601 -4.941 15.939 1.00 89.50 101 PHE A O 1
ATOM 793 N N . ILE A 1 102 ? -18.144 -3.299 15.846 1.00 90.75 102 ILE A N 1
ATOM 794 C CA . ILE A 1 102 ? -18.733 -3.545 17.158 1.00 90.75 102 ILE A CA 1
ATOM 795 C C . ILE A 1 102 ? -20.143 -4.057 16.917 1.00 90.75 102 ILE A C 1
ATOM 797 O O . ILE A 1 102 ? -20.940 -3.414 16.239 1.00 90.75 102 ILE A O 1
ATOM 801 N N . GLN A 1 103 ? -20.433 -5.225 17.470 1.00 94.31 103 GLN A N 1
ATOM 802 C CA . GLN A 1 103 ? -21.749 -5.829 17.432 1.00 94.31 103 GLN A CA 1
ATOM 803 C C . GLN A 1 103 ? -22.222 -6.043 18.862 1.00 94.31 103 GLN A C 1
ATOM 805 O O . GLN A 1 103 ? -21.519 -6.636 19.681 1.00 94.31 103 GLN A O 1
ATOM 810 N N . THR A 1 104 ? -23.429 -5.586 19.146 1.00 94.69 104 THR A N 1
ATOM 811 C CA . THR A 1 104 ? -24.129 -5.874 20.392 1.00 94.69 104 THR A CA 1
ATOM 812 C C . THR A 1 104 ? -25.153 -6.982 20.162 1.00 94.69 104 THR A C 1
ATOM 814 O O . THR A 1 104 ? -25.547 -7.258 19.025 1.00 94.69 104 THR A O 1
ATOM 817 N N . ASP A 1 105 ? -25.587 -7.649 21.230 1.00 96.12 105 ASP A N 1
ATOM 818 C CA . ASP A 1 105 ? -26.661 -8.642 21.133 1.00 96.12 105 ASP A CA 1
ATOM 819 C C . ASP A 1 105 ? -28.022 -8.009 20.806 1.00 96.12 105 ASP A C 1
ATOM 821 O O . ASP A 1 105 ? -28.871 -8.669 20.206 1.00 96.12 105 ASP A O 1
ATOM 825 N N . LYS A 1 106 ? -28.238 -6.739 21.182 1.00 95.00 106 LYS A N 1
ATOM 826 C CA . LYS A 1 106 ? -29.483 -5.991 20.953 1.00 95.00 106 LYS A CA 1
ATOM 827 C C . LYS A 1 106 ? -29.202 -4.506 20.697 1.00 95.00 106 LYS A C 1
ATOM 829 O O . LYS A 1 106 ? -28.190 -3.986 21.164 1.00 95.00 106 LYS A O 1
ATOM 834 N N . PRO A 1 107 ? -30.108 -3.794 20.006 1.00 93.19 107 PRO A N 1
ATOM 835 C CA . PRO A 1 107 ? -29.973 -2.353 19.807 1.00 93.19 107 PRO A CA 1
ATOM 836 C C . PRO A 1 107 ? -30.398 -1.517 21.031 1.00 93.19 107 PRO A C 1
ATOM 838 O O . PRO A 1 107 ? -29.966 -0.378 21.151 1.00 93.19 107 PRO A O 1
ATOM 841 N N . ILE A 1 108 ? -31.251 -2.046 21.925 1.00 94.81 108 ILE A N 1
ATOM 842 C CA . ILE A 1 108 ? -31.815 -1.323 23.085 1.00 94.81 108 ILE A CA 1
ATOM 843 C C . ILE A 1 108 ? -31.819 -2.234 24.323 1.00 94.81 108 ILE A C 1
ATOM 845 O O . ILE A 1 108 ? -32.130 -3.425 24.225 1.00 94.81 108 ILE A O 1
ATOM 849 N N . TYR A 1 109 ? -31.517 -1.660 25.493 1.00 95.44 109 TYR A N 1
ATOM 850 C CA . TYR A 1 109 ? -31.422 -2.359 26.780 1.00 95.44 109 TYR A CA 1
ATOM 851 C C . TYR A 1 109 ? -32.281 -1.691 27.853 1.00 95.44 109 TYR A C 1
ATOM 853 O O . TYR A 1 109 ? -32.427 -0.470 27.878 1.00 95.44 109 TYR A O 1
ATOM 861 N N . LYS A 1 110 ? -32.825 -2.497 28.772 1.00 96.94 110 LYS A N 1
ATOM 862 C CA . LYS A 1 110 ? -33.447 -1.992 30.003 1.00 96.94 110 LYS A CA 1
ATOM 863 C C . LYS A 1 110 ? -32.379 -1.734 31.077 1.00 96.94 110 LYS A C 1
ATOM 865 O O . LYS A 1 110 ? -31.354 -2.422 31.074 1.00 96.94 110 LYS A O 1
ATOM 870 N N . PRO A 1 111 ? -32.618 -0.819 32.033 1.00 96.75 111 PRO A N 1
ATOM 871 C CA . PRO A 1 111 ? -31.750 -0.670 33.199 1.00 96.75 111 PRO A CA 1
ATOM 872 C C . PRO A 1 111 ? -31.524 -2.011 33.917 1.00 96.75 111 PRO A C 1
ATOM 874 O O . PRO A 1 111 ? -32.462 -2.785 34.103 1.00 96.75 111 PRO A O 1
ATOM 877 N N . GLY A 1 112 ? -30.273 -2.302 34.282 1.00 94.88 112 GLY A N 1
ATOM 878 C CA . GLY A 1 112 ? -29.869 -3.561 34.925 1.00 94.88 112 GLY A CA 1
ATOM 879 C C . GLY A 1 112 ? -29.682 -4.758 33.981 1.00 94.88 112 GLY A C 1
ATOM 880 O O . GLY A 1 112 ? -29.221 -5.811 34.418 1.00 94.88 112 GLY A O 1
ATOM 881 N N . GLN A 1 113 ? -29.995 -4.628 32.687 1.00 96.19 113 GLN A N 1
ATOM 882 C CA . GLN A 1 113 ? -29.789 -5.708 31.724 1.00 96.19 113 GLN A CA 1
ATOM 883 C C . GLN A 1 113 ? -28.303 -5.857 31.365 1.00 96.19 113 GLN A C 1
ATOM 885 O O . GLN A 1 113 ? -27.622 -4.884 31.046 1.00 96.19 113 GLN A O 1
ATOM 890 N N . LYS A 1 114 ? -27.807 -7.101 31.348 1.00 94.94 114 LYS A N 1
ATOM 891 C CA . LYS A 1 114 ? -26.454 -7.416 30.873 1.00 94.94 114 LYS A CA 1
ATOM 892 C C . LYS A 1 114 ? -26.348 -7.195 29.358 1.00 94.94 114 LYS A C 1
ATOM 894 O O . LYS A 1 114 ? -27.174 -7.708 28.604 1.00 94.94 114 LYS A O 1
ATOM 899 N N . VAL A 1 115 ? -25.307 -6.478 28.938 1.00 94.50 115 VAL A N 1
ATOM 900 C CA . VAL A 1 115 ? -24.959 -6.225 27.531 1.00 94.50 115 VAL A CA 1
ATOM 901 C C . VAL A 1 115 ? -23.894 -7.227 27.092 1.00 94.50 115 VAL A C 1
ATOM 903 O O . VAL A 1 115 ? -22.885 -7.395 27.782 1.00 94.50 115 VAL A O 1
ATOM 906 N N . LEU A 1 116 ? -24.095 -7.894 25.954 1.00 94.88 116 LEU A N 1
ATOM 907 C CA . LEU A 1 116 ? -23.088 -8.765 25.348 1.00 94.88 116 LEU A CA 1
ATOM 908 C C . LEU A 1 116 ? -22.538 -8.094 24.088 1.00 94.88 116 LEU A C 1
ATOM 910 O O . LEU A 1 116 ? -23.290 -7.735 23.184 1.00 94.88 116 LEU A O 1
ATOM 914 N N . ILE A 1 117 ? -21.216 -7.928 24.033 1.00 93.19 117 ILE A N 1
ATOM 915 C CA . ILE A 1 117 ? -20.527 -7.219 22.950 1.00 93.19 117 ILE A CA 1
ATOM 916 C C . ILE A 1 117 ? -19.540 -8.165 22.272 1.00 93.19 117 ILE A C 1
ATOM 918 O O . ILE A 1 117 ? -18.789 -8.886 22.931 1.00 93.19 117 ILE A O 1
ATOM 922 N N . ARG A 1 118 ? -19.508 -8.120 20.941 1.00 92.00 118 ARG A N 1
ATOM 923 C CA . ARG A 1 118 ? -18.468 -8.708 20.102 1.00 92.00 118 ARG A CA 1
ATOM 924 C C . ARG A 1 118 ? -17.731 -7.587 19.378 1.00 92.00 118 ARG A C 1
ATOM 926 O O . ARG A 1 118 ? -18.354 -6.755 18.725 1.00 92.00 118 ARG A O 1
ATOM 933 N N . ILE A 1 119 ? -16.405 -7.594 19.471 1.00 90.00 119 ILE A N 1
ATOM 934 C CA . ILE A 1 119 ? -15.541 -6.641 18.770 1.00 90.00 119 ILE A CA 1
ATOM 935 C C . ILE A 1 119 ? -14.677 -7.422 17.791 1.00 90.00 119 ILE A C 1
ATOM 937 O O . ILE A 1 119 ? -13.979 -8.357 18.181 1.00 90.00 119 ILE A O 1
ATOM 941 N N . ILE A 1 120 ? -14.755 -7.055 16.517 1.00 89.44 120 ILE A N 1
ATOM 942 C CA . ILE A 1 120 ? -14.091 -7.752 15.420 1.00 89.44 120 ILE A CA 1
ATOM 943 C C . ILE A 1 1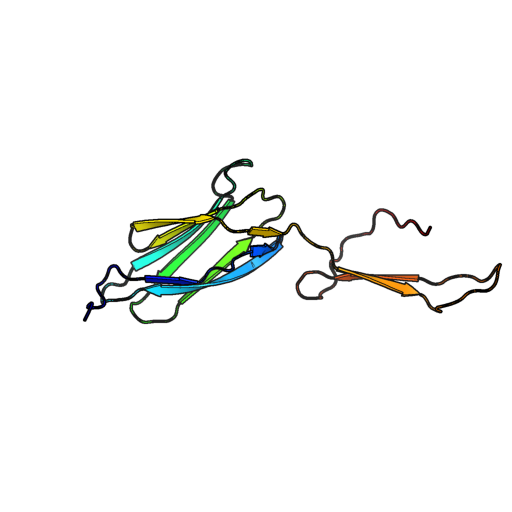20 ? -13.083 -6.795 14.792 1.00 89.44 120 ILE A C 1
ATOM 945 O O . ILE A 1 120 ? -13.447 -5.711 14.334 1.00 89.44 120 ILE A O 1
ATOM 949 N N . PHE A 1 121 ? -11.823 -7.221 14.758 1.00 88.12 121 PHE A N 1
ATOM 950 C CA . PHE A 1 121 ? -10.730 -6.510 14.102 1.00 88.12 121 PHE A CA 1
ATOM 951 C C . PHE A 1 121 ? -10.357 -7.252 12.836 1.00 88.12 121 PHE A C 1
ATOM 953 O O . PHE A 1 121 ? -9.984 -8.428 12.895 1.00 88.12 121 PHE A O 1
ATOM 960 N N . VAL A 1 122 ? -10.422 -6.556 11.706 1.00 86.12 122 VAL A N 1
ATOM 961 C CA . VAL A 1 122 ? -9.985 -7.114 10.431 1.00 86.12 122 VAL A CA 1
ATOM 962 C C . VAL A 1 122 ? -8.909 -6.254 9.788 1.00 86.12 122 VAL A C 1
ATOM 964 O O . VAL A 1 122 ? -8.905 -5.025 9.906 1.00 86.12 122 VAL A O 1
ATOM 967 N N . ASN A 1 123 ? -7.989 -6.919 9.098 1.00 78.50 123 ASN A N 1
ATOM 968 C CA . ASN A 1 123 ? -6.974 -6.264 8.291 1.00 78.50 123 ASN A CA 1
ATOM 969 C C . ASN A 1 123 ? -7.564 -5.770 6.952 1.00 78.50 123 ASN A C 1
ATOM 971 O O . ASN A 1 123 ? -8.766 -5.866 6.679 1.00 78.50 123 ASN A O 1
ATOM 975 N N . SER A 1 124 ? -6.712 -5.215 6.091 1.00 76.19 124 SER A N 1
ATOM 976 C CA . SER A 1 124 ? -7.106 -4.711 4.769 1.00 76.19 124 SER A CA 1
ATOM 977 C C . SER A 1 124 ? -7.735 -5.781 3.863 1.00 76.19 124 SER A C 1
ATOM 979 O O . SER A 1 124 ? -8.601 -5.435 3.059 1.00 76.19 124 SER A O 1
ATOM 981 N N . GLN A 1 125 ? -7.361 -7.052 4.043 1.00 79.25 125 GLN A N 1
ATOM 982 C CA . GLN A 1 125 ? -7.875 -8.229 3.330 1.00 79.25 125 GLN A CA 1
ATOM 983 C C . GLN A 1 125 ? -9.097 -8.871 4.010 1.00 79.25 125 GLN A C 1
ATOM 985 O O . GLN A 1 125 ? -9.559 -9.916 3.572 1.00 79.25 125 GLN A O 1
ATOM 990 N N . LEU A 1 126 ? -9.641 -8.250 5.063 1.00 82.50 126 LEU A N 1
ATOM 991 C CA . LEU A 1 126 ? 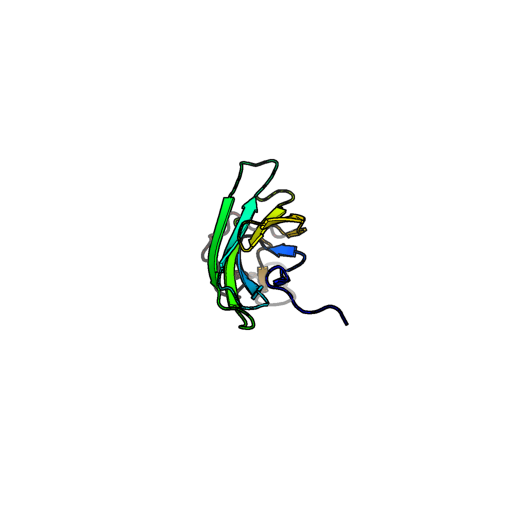-10.770 -8.755 5.856 1.00 82.50 126 LEU A CA 1
ATOM 992 C C . LEU A 1 126 ? -10.469 -10.021 6.680 1.00 82.50 126 LEU A 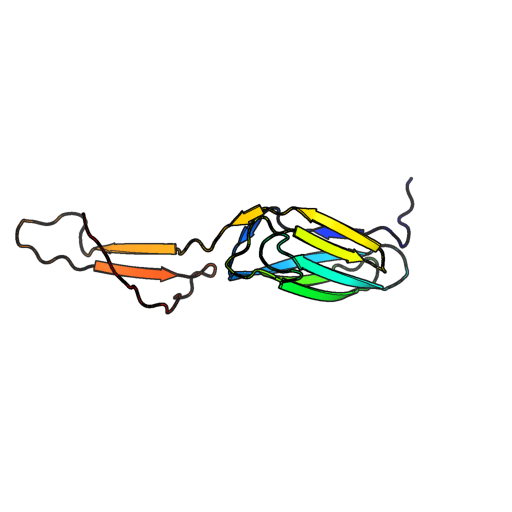C 1
ATOM 994 O O . LEU A 1 126 ? -11.384 -10.618 7.243 1.00 82.50 126 LEU A O 1
ATOM 998 N N . HIS A 1 127 ? -9.200 -10.407 6.814 1.00 85.56 127 HIS A N 1
ATOM 999 C CA . HIS A 1 127 ? -8.792 -11.474 7.728 1.00 85.56 127 HIS A CA 1
ATOM 1000 C C . HIS A 1 127 ? -8.667 -10.935 9.156 1.00 85.56 127 HIS A C 1
ATOM 1002 O O . HIS A 1 127 ? -8.411 -9.744 9.356 1.00 85.56 127 HIS A O 1
ATOM 1008 N N . ALA A 1 128 ? -8.821 -11.809 10.154 1.00 85.44 128 ALA A N 1
ATOM 1009 C CA . ALA A 1 128 ? -8.655 -11.438 11.557 1.00 85.44 128 ALA A CA 1
ATOM 1010 C C . ALA A 1 128 ? -7.249 -10.855 11.802 1.00 85.44 128 ALA A C 1
ATOM 1012 O O . ALA A 1 128 ? -6.249 -11.500 11.499 1.00 85.44 128 ALA A O 1
ATOM 1013 N N . ASP A 1 129 ? -7.171 -9.644 12.366 1.00 80.31 129 ASP A N 1
ATOM 1014 C CA . ASP A 1 129 ? -5.890 -8.940 12.594 1.00 80.31 129 ASP A CA 1
ATOM 1015 C C . ASP A 1 129 ? -5.046 -9.605 13.705 1.00 80.31 129 ASP A C 1
ATOM 1017 O O . ASP A 1 129 ? -3.861 -9.329 13.847 1.00 80.31 129 ASP A O 1
ATOM 1021 N N . GLY A 1 130 ? -5.640 -10.479 14.530 1.00 75.50 130 GLY A N 1
ATOM 1022 C CA . GLY A 1 130 ? -4.949 -11.241 15.586 1.00 75.50 130 GLY A CA 1
ATOM 1023 C C . GLY A 1 130 ? -4.383 -10.402 16.744 1.00 75.50 130 GLY A C 1
ATOM 1024 O O . GLY A 1 130 ? -3.954 -10.951 17.759 1.00 75.50 130 GLY A O 1
ATOM 1025 N N . LYS A 1 131 ? -4.401 -9.070 16.631 1.00 74.81 131 LYS A N 1
ATOM 1026 C CA . LYS A 1 131 ? -3.926 -8.141 17.658 1.00 74.81 131 LYS A CA 1
ATOM 1027 C C . LYS A 1 131 ? -4.918 -8.071 18.821 1.00 74.81 131 LYS A C 1
ATOM 1029 O O . LYS A 1 131 ? -6.125 -7.940 18.622 1.00 74.81 131 LYS A O 1
ATOM 1034 N N . LYS A 1 132 ? -4.397 -8.120 20.052 1.00 77.75 132 LYS A N 1
ATOM 1035 C CA . LYS A 1 132 ? -5.198 -7.918 21.267 1.00 77.75 132 LYS A CA 1
ATOM 1036 C C . LYS A 1 132 ? -5.614 -6.454 21.400 1.00 77.75 132 LYS A C 1
ATOM 1038 O O . LYS A 1 132 ? -4.841 -5.546 21.097 1.00 77.75 132 LYS A O 1
ATOM 1043 N N . VAL A 1 133 ? -6.829 -6.241 21.893 1.00 78.31 133 VAL A N 1
ATOM 1044 C CA . VAL A 1 133 ? -7.360 -4.913 22.216 1.00 78.31 133 VAL A CA 1
ATOM 1045 C C . VAL A 1 133 ? -6.813 -4.480 23.568 1.00 78.31 133 VAL A C 1
ATOM 1047 O O . VAL A 1 133 ? -6.934 -5.229 24.534 1.00 78.31 133 VAL A O 1
ATOM 1050 N N . SER A 1 134 ? -6.213 -3.292 23.641 1.00 79.81 134 SER A N 1
ATOM 1051 C CA . SER A 1 134 ? -5.659 -2.758 24.892 1.00 79.81 134 SER A CA 1
ATOM 1052 C C . SER A 1 134 ? -6.742 -2.254 25.845 1.00 79.81 134 SER A C 1
ATOM 1054 O O . SER A 1 134 ? -6.640 -2.461 27.049 1.00 79.81 134 SER A O 1
ATOM 1056 N N . SER A 1 135 ? -7.775 -1.594 25.320 1.00 84.56 135 SER A N 1
ATOM 1057 C CA . SER A 1 135 ? -8.892 -1.062 26.101 1.00 84.56 135 SER A CA 1
ATOM 1058 C C . SER A 1 135 ? -10.111 -0.802 25.218 1.00 84.56 135 SER A C 1
ATOM 1060 O O . SER A 1 135 ? -9.995 -0.605 24.007 1.00 84.56 135 SER A O 1
ATOM 1062 N N . VAL A 1 136 ? -11.291 -0.811 25.839 1.00 82.62 136 VAL A N 1
ATOM 1063 C CA . VAL A 1 136 ? -12.565 -0.440 25.219 1.00 82.62 136 VAL A CA 1
ATOM 1064 C C . VAL A 1 136 ? -13.298 0.455 26.204 1.00 82.62 136 VAL A C 1
ATOM 1066 O O . VAL A 1 136 ? -13.525 0.050 27.343 1.00 82.62 136 VAL A O 1
ATOM 1069 N N . THR A 1 137 ? -13.670 1.650 25.760 1.00 84.88 137 THR A N 1
ATOM 1070 C CA . THR A 1 137 ? -14.473 2.591 26.543 1.00 84.88 137 THR A CA 1
ATOM 1071 C C . THR A 1 137 ? -15.846 2.694 25.898 1.00 84.88 137 THR A C 1
ATOM 1073 O O . THR A 1 137 ? -15.945 2.989 24.709 1.00 84.88 137 THR A O 1
ATOM 1076 N N . VAL A 1 138 ? -16.892 2.436 26.679 1.00 75.81 138 VAL A N 1
ATOM 1077 C CA . VAL A 1 138 ? -18.287 2.658 26.287 1.00 75.81 138 VAL A CA 1
ATOM 1078 C C . VAL A 1 138 ? -18.728 3.940 26.989 1.00 75.81 138 VAL A C 1
ATOM 1080 O O . VAL A 1 138 ? -18.607 4.016 28.212 1.00 75.81 138 VAL A O 1
ATOM 1083 N N . GLN A 1 139 ? -19.132 4.947 26.213 1.00 68.88 139 GLN A N 1
ATOM 1084 C CA . GLN A 1 139 ? -19.635 6.234 26.709 1.00 68.88 139 GLN A CA 1
ATOM 1085 C C . GLN A 1 139 ? -21.156 6.272 26.639 1.00 68.88 139 GLN A C 1
ATOM 1087 O O . GLN A 1 139 ? -21.701 5.701 25.666 1.00 68.88 139 GLN A O 1
#

Secondary structure (DSSP, 8-state):
-----TT-EEEE--SEEETTEEEEEEEEE-SS--EEEEEEEE-SSS-SEEEEEEEEE-TTS-EEEEEEE-SS-SS-EEEEEETTEEEEEE-EEE----EEEEEES-S---TTPPP-EEEEEE-TTSSB--PPP------

InterPro domains:
  IPR050473 Alpha-2-macroglobul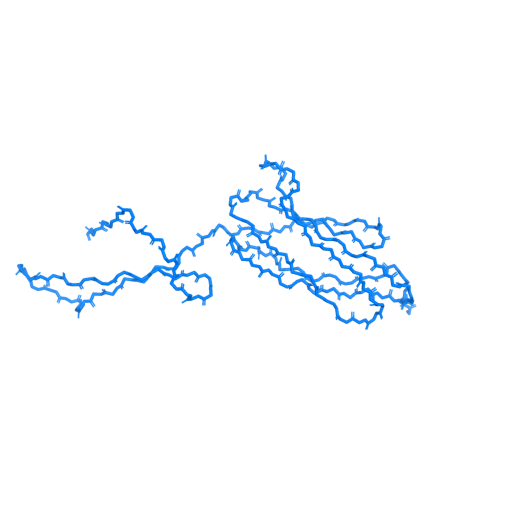in/Complement system [PTHR11412] (6-137)